Protein AF-A0A2E2QTH6-F1 (afdb_monomer)

Sequence (66 aa):
MKREREEQKSFEDPVCGMQVSYKTAPAESEYQGKRYYFCATACREQFDADPERYVRAHRQHGSRRG

Mean predicted aligned error: 8.31 Å

Structure (mmCIF, N/CA/C/O backbone):
data_AF-A0A2E2QTH6-F1
#
_entry.id   AF-A0A2E2QTH6-F1
#
loop_
_atom_site.group_PDB
_atom_site.id
_atom_site.type_symbol
_atom_site.label_atom_id
_atom_site.label_alt_id
_atom_site.label_comp_id
_atom_site.label_asym_id
_atom_site.label_entity_id
_atom_site.label_seq_id
_atom_site.pdbx_PDB_ins_code
_atom_site.Cartn_x
_atom_site.Cartn_y
_atom_site.Cartn_z
_atom_site.occupancy
_atom_site.B_iso_or_equiv
_atom_site.auth_seq_id
_atom_site.auth_comp_id
_atom_site.auth_asym_id
_atom_site.auth_atom_id
_atom_site.pdbx_PDB_model_num
ATOM 1 N N . MET A 1 1 ? -14.756 -0.608 27.851 1.00 47.00 1 MET A N 1
ATOM 2 C CA . MET A 1 1 ? -13.578 0.043 27.239 1.00 47.00 1 MET A CA 1
ATOM 3 C C . MET A 1 1 ? -13.397 -0.477 25.814 1.00 47.00 1 MET A C 1
ATOM 5 O O . MET A 1 1 ? -13.172 -1.665 25.660 1.00 47.00 1 MET A O 1
ATOM 9 N N . LYS A 1 2 ? -13.557 0.358 24.777 1.00 49.72 2 LYS A N 1
ATOM 10 C CA . LYS A 1 2 ? -13.246 0.015 23.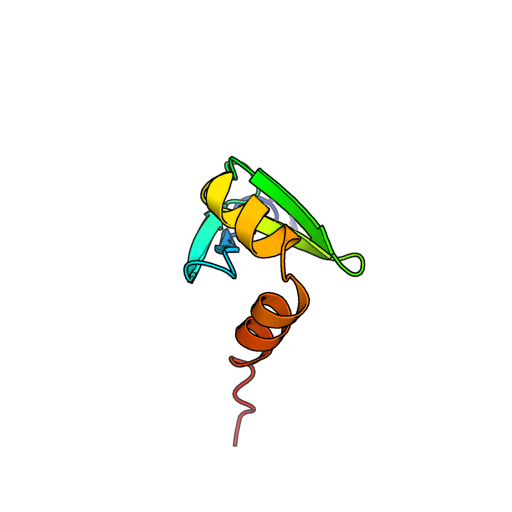371 1.00 49.72 2 LYS A CA 1
ATOM 11 C C . LYS A 1 2 ? -12.200 1.001 22.839 1.00 49.72 2 LYS A C 1
ATOM 13 O O . LYS A 1 2 ? -12.469 1.738 21.902 1.00 49.72 2 LYS A O 1
ATOM 18 N N . ARG A 1 3 ? -11.077 1.142 23.539 1.00 62.03 3 ARG A N 1
ATOM 19 C CA . ARG A 1 3 ? -9.962 1.988 23.093 1.00 62.03 3 ARG A CA 1
ATOM 20 C C . ARG A 1 3 ? -8.839 1.053 22.640 1.00 62.03 3 ARG A C 1
ATOM 22 O O . ARG A 1 3 ? -8.681 -0.003 23.238 1.00 62.03 3 ARG A O 1
ATOM 29 N N . GLU A 1 4 ? -8.170 1.427 21.549 1.00 54.34 4 GLU A N 1
ATOM 30 C CA . GLU A 1 4 ? -6.939 0.814 21.005 1.00 54.34 4 GLU A CA 1
ATOM 31 C C . GLU A 1 4 ? -7.045 -0.433 20.100 1.00 54.34 4 GLU A C 1
ATOM 33 O O . GLU A 1 4 ? -6.139 -1.258 20.081 1.00 54.34 4 GLU A O 1
ATOM 38 N N . ARG A 1 5 ? -8.075 -0.572 19.247 1.00 55.00 5 ARG A N 1
ATOM 39 C CA . ARG A 1 5 ? -8.020 -1.556 18.127 1.00 55.00 5 ARG A CA 1
ATOM 40 C C . ARG A 1 5 ? -7.655 -0.946 16.769 1.00 55.00 5 ARG A C 1
ATOM 42 O O . ARG A 1 5 ? -7.558 -1.661 15.777 1.00 55.00 5 ARG A O 1
ATOM 49 N N . GLU A 1 6 ? -7.438 0.364 16.719 1.00 54.81 6 GLU A N 1
ATOM 50 C CA . GLU A 1 6 ? -7.085 1.084 15.488 1.00 54.81 6 GLU A CA 1
ATOM 51 C C . GLU A 1 6 ? -5.568 1.177 15.261 1.00 54.81 6 GLU A C 1
ATOM 53 O O . GLU A 1 6 ? -5.126 1.585 14.196 1.00 54.81 6 GLU A O 1
ATOM 58 N N . GLU A 1 7 ? -4.739 0.751 16.215 1.00 55.12 7 GLU A N 1
ATOM 59 C CA . GLU A 1 7 ? -3.302 1.049 16.206 1.00 55.12 7 GLU A CA 1
ATOM 60 C C . GLU A 1 7 ? -2.436 0.063 15.388 1.00 55.12 7 GLU A C 1
ATOM 62 O O . GLU A 1 7 ? -1.309 0.398 15.039 1.00 55.12 7 GLU A O 1
ATOM 67 N N . GLN A 1 8 ? -2.942 -1.127 15.034 1.00 58.88 8 GLN A N 1
ATOM 68 C CA . GLN A 1 8 ? -2.137 -2.227 14.457 1.00 58.88 8 GLN A CA 1
ATOM 69 C C . GLN A 1 8 ? -2.759 -2.858 13.201 1.00 58.88 8 GLN A C 1
ATOM 71 O O . GLN A 1 8 ? -2.745 -4.075 13.022 1.00 58.88 8 GLN A O 1
ATOM 76 N N . LYS A 1 9 ? -3.361 -2.054 12.319 1.00 73.19 9 LYS A N 1
ATOM 77 C CA . LYS A 1 9 ? -3.906 -2.580 11.062 1.00 73.19 9 LYS A CA 1
ATOM 78 C C . LYS A 1 9 ? -2.801 -2.688 10.005 1.00 73.19 9 LYS A C 1
ATOM 80 O O . LYS A 1 9 ? -2.528 -1.730 9.287 1.00 73.19 9 LYS A O 1
ATOM 85 N N . SER A 1 10 ? -2.142 -3.840 9.927 1.00 80.38 10 SER A N 1
ATOM 86 C CA . SER A 1 10 ? -1.293 -4.166 8.781 1.00 80.38 10 SER A CA 1
ATOM 87 C C . SER A 1 10 ? -2.165 -4.521 7.574 1.00 80.38 10 SER A C 1
ATOM 89 O O . SER A 1 10 ? -3.218 -5.150 7.692 1.00 80.38 10 SER A O 1
ATOM 91 N N . PHE A 1 11 ? -1.744 -4.049 6.412 1.00 86.12 11 PHE A N 1
ATOM 92 C CA . PHE A 1 11 ? -2.309 -4.343 5.107 1.00 86.12 11 PHE A CA 1
ATOM 93 C C . PHE A 1 11 ? -1.279 -5.144 4.324 1.00 86.12 11 PHE A C 1
ATOM 95 O O . PHE A 1 11 ? -0.081 -4.984 4.526 1.00 86.12 11 PHE A O 1
ATOM 102 N N . GLU A 1 12 ? -1.735 -6.032 3.458 1.00 86.00 12 GLU A N 1
ATOM 103 C CA . GLU A 1 12 ? -0.848 -6.759 2.561 1.00 86.00 12 GLU A CA 1
ATOM 104 C C . GLU A 1 12 ? -0.700 -5.954 1.271 1.00 86.00 12 GLU A C 1
ATOM 106 O O . GLU A 1 12 ? -1.696 -5.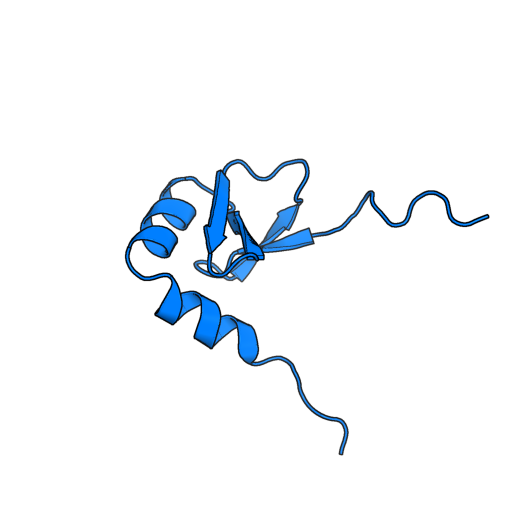549 0.664 1.00 86.00 12 GLU A O 1
ATOM 111 N N . ASP A 1 13 ? 0.544 -5.696 0.883 1.00 88.44 13 ASP A N 1
ATOM 112 C CA . ASP A 1 13 ? 0.870 -5.108 -0.406 1.00 88.44 13 ASP A CA 1
ATOM 113 C C . ASP A 1 13 ? 0.476 -6.116 -1.498 1.00 88.44 13 ASP A C 1
ATOM 115 O O . ASP A 1 13 ? 1.042 -7.209 -1.555 1.00 88.44 13 ASP A O 1
ATOM 119 N N . PRO A 1 14 ? -0.482 -5.795 -2.380 1.00 85.31 14 PRO A N 1
ATOM 120 C CA . PRO A 1 14 ? -1.001 -6.757 -3.342 1.00 85.31 14 PRO A CA 1
ATOM 121 C C . PRO A 1 14 ? -0.029 -7.027 -4.505 1.00 85.31 14 PRO A C 1
ATOM 123 O O . PRO A 1 14 ? -0.275 -7.945 -5.287 1.00 85.31 14 PRO A O 1
ATOM 126 N N . VAL A 1 15 ? 1.059 -6.255 -4.634 1.00 87.94 15 VAL A N 1
ATOM 127 C CA . VAL A 1 15 ? 2.101 -6.442 -5.654 1.00 87.94 15 VAL A CA 1
ATOM 128 C C . VAL A 1 15 ? 3.146 -7.445 -5.188 1.00 87.94 15 VAL A C 1
ATOM 130 O O . VAL A 1 15 ? 3.492 -8.357 -5.938 1.00 87.94 15 VAL A O 1
ATOM 133 N N . CYS A 1 16 ? 3.644 -7.294 -3.957 1.00 87.12 16 CYS A N 1
ATOM 134 C CA . CYS A 1 16 ? 4.735 -8.122 -3.431 1.00 87.12 16 CYS A CA 1
ATOM 135 C C . CYS A 1 16 ? 4.326 -9.106 -2.319 1.00 87.12 16 CYS A C 1
ATOM 137 O O . CYS A 1 16 ? 5.110 -9.990 -1.984 1.00 87.12 16 CYS A O 1
ATOM 139 N N . GLY A 1 17 ? 3.128 -8.976 -1.743 1.00 84.19 17 GLY A N 1
ATOM 140 C CA . GLY A 1 17 ? 2.647 -9.781 -0.612 1.00 84.19 17 GLY A CA 1
ATOM 141 C C . GLY A 1 17 ? 3.243 -9.383 0.743 1.00 84.19 17 GLY A C 1
ATOM 142 O O . GLY A 1 17 ? 3.087 -10.099 1.730 1.00 84.19 17 GLY A O 1
ATOM 143 N N . MET A 1 18 ? 3.968 -8.264 0.816 1.00 86.62 18 MET A N 1
ATOM 144 C CA . MET A 1 18 ? 4.593 -7.808 2.057 1.00 86.62 18 MET A CA 1
ATOM 145 C C . MET A 1 18 ? 3.558 -7.152 2.977 1.00 86.62 18 MET A C 1
ATOM 147 O O . MET A 1 18 ? 2.735 -6.355 2.536 1.00 86.62 18 MET A O 1
ATOM 151 N N . GLN A 1 19 ? 3.625 -7.432 4.280 1.00 86.94 19 GLN A N 1
ATOM 152 C CA . GLN A 1 19 ? 2.813 -6.717 5.264 1.00 86.94 19 GLN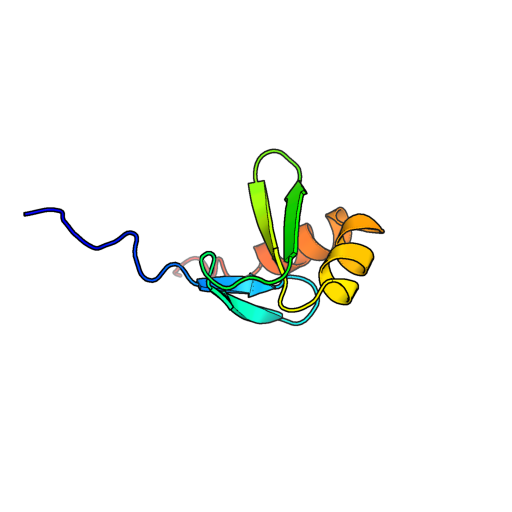 A CA 1
ATOM 153 C C . GLN A 1 19 ? 3.352 -5.301 5.478 1.00 86.94 19 GLN A C 1
ATOM 155 O O . GLN A 1 19 ? 4.497 -5.107 5.883 1.00 86.94 19 GLN A O 1
ATOM 160 N N . VAL A 1 20 ? 2.495 -4.316 5.248 1.00 89.00 20 VAL A N 1
ATOM 161 C CA . VAL A 1 20 ? 2.753 -2.890 5.411 1.00 89.00 20 VAL A CA 1
ATOM 162 C C . VAL A 1 20 ? 1.772 -2.300 6.420 1.00 89.00 20 VAL A C 1
ATOM 164 O O . VAL A 1 20 ? 0.573 -2.563 6.396 1.00 89.00 20 VAL A O 1
ATOM 167 N N . SER A 1 21 ? 2.267 -1.488 7.345 1.00 86.88 21 SER A N 1
ATOM 168 C CA . SER A 1 21 ? 1.410 -0.822 8.327 1.00 86.88 21 SER A CA 1
ATOM 169 C C . SER A 1 21 ? 0.808 0.442 7.730 1.00 86.88 21 SER A C 1
ATOM 171 O O . SER A 1 21 ? 1.542 1.268 7.201 1.00 86.88 21 SER A O 1
ATOM 173 N N . TYR A 1 22 ? -0.497 0.666 7.901 1.00 84.56 22 TYR A N 1
ATOM 174 C CA . TYR A 1 22 ? -1.157 1.870 7.371 1.00 84.56 22 TYR A CA 1
ATOM 175 C C . TYR A 1 22 ? -0.554 3.192 7.878 1.00 84.56 22 TYR A C 1
ATOM 177 O O . TYR A 1 22 ? -0.612 4.199 7.185 1.00 84.56 22 TYR A O 1
ATOM 185 N N . LYS A 1 23 ? 0.033 3.191 9.086 1.00 83.88 23 LYS A N 1
ATOM 186 C CA . LYS A 1 23 ? 0.697 4.367 9.674 1.00 83.88 23 LYS A CA 1
ATOM 18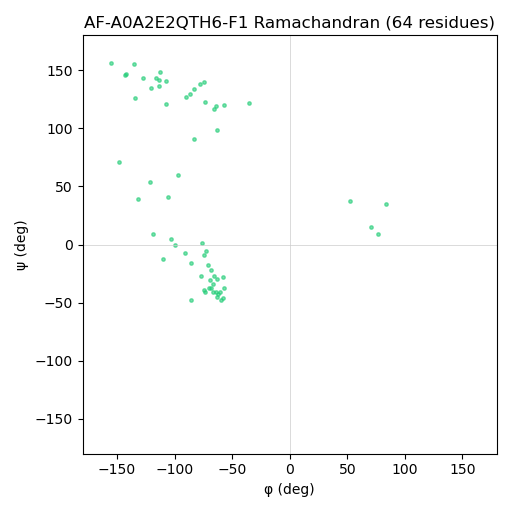7 C C . LYS A 1 23 ? 2.079 4.645 9.083 1.00 83.88 23 LYS A C 1
ATOM 189 O O . LYS A 1 23 ? 2.536 5.779 9.143 1.00 83.88 23 LYS A O 1
ATOM 194 N N . THR A 1 24 ? 2.768 3.616 8.590 1.00 85.06 24 THR A N 1
ATOM 195 C CA . THR A 1 24 ? 4.165 3.709 8.128 1.00 85.06 24 THR A CA 1
ATOM 196 C C . THR A 1 24 ? 4.306 3.374 6.650 1.00 85.06 24 THR A C 1
ATOM 198 O O . THR A 1 24 ? 5.424 3.188 6.178 1.00 85.06 24 THR A O 1
ATOM 201 N N . ALA A 1 25 ? 3.191 3.233 5.934 1.00 87.12 25 ALA A N 1
ATOM 202 C CA . ALA A 1 25 ? 3.192 2.929 4.519 1.00 87.12 25 ALA A CA 1
ATOM 203 C C . ALA A 1 25 ? 3.842 4.098 3.767 1.00 87.12 25 ALA A C 1
ATOM 205 O O . ALA A 1 25 ? 3.335 5.218 3.847 1.00 87.12 25 ALA A O 1
ATOM 206 N N . PRO A 1 26 ? 4.950 3.877 3.043 1.00 89.50 26 PRO A N 1
ATOM 207 C CA . PRO A 1 26 ? 5.577 4.940 2.265 1.00 89.50 26 PRO A CA 1
ATOM 208 C C . PRO A 1 26 ? 4.720 5.374 1.070 1.00 89.50 26 PRO A C 1
ATOM 210 O O . PRO A 1 26 ? 4.890 6.485 0.574 1.00 89.50 26 PRO A O 1
ATOM 213 N N . ALA A 1 27 ? 3.809 4.516 0.602 1.00 91.25 27 ALA A N 1
ATOM 214 C CA . ALA A 1 27 ? 2.888 4.831 -0.478 1.00 91.25 27 ALA A CA 1
ATOM 215 C C . ALA A 1 27 ? 1.507 4.197 -0.245 1.00 91.25 27 ALA A C 1
ATOM 217 O O . ALA A 1 27 ? 1.397 3.083 0.270 1.00 91.25 27 ALA A O 1
ATOM 218 N N . GLU A 1 28 ? 0.455 4.897 -0.670 1.00 90.88 28 GLU A N 1
ATOM 219 C CA . GLU A 1 28 ? -0.927 4.411 -0.702 1.00 90.88 28 GLU A CA 1
ATOM 220 C C . GLU A 1 28 ? -1.601 4.785 -2.034 1.00 90.88 28 GLU A C 1
ATOM 222 O O . GLU A 1 28 ? -1.181 5.733 -2.702 1.00 90.88 28 GLU A O 1
ATOM 227 N N . SER A 1 29 ? -2.617 4.020 -2.435 1.00 91.62 29 SER A N 1
ATOM 228 C CA . SER A 1 29 ? -3.461 4.292 -3.607 1.00 91.62 29 SER A CA 1
ATOM 229 C C . SER A 1 29 ? -4.907 3.912 -3.301 1.00 91.62 29 SER A C 1
ATOM 231 O O . SER A 1 29 ? -5.172 2.977 -2.541 1.00 91.62 29 SER A O 1
ATOM 233 N N . GLU A 1 30 ? -5.860 4.645 -3.869 1.00 90.62 30 GLU A N 1
ATOM 234 C CA . GLU A 1 30 ? -7.285 4.369 -3.707 1.00 90.62 30 GLU A CA 1
ATOM 235 C C . GLU A 1 30 ? -7.854 3.789 -5.002 1.00 90.62 30 GLU A C 1
ATOM 237 O O . GLU A 1 30 ? -7.818 4.421 -6.054 1.00 90.62 30 GLU A O 1
ATOM 242 N N . TYR A 1 31 ? -8.413 2.583 -4.919 1.00 89.81 31 TYR A N 1
ATOM 243 C CA . TYR A 1 31 ? -8.994 1.890 -6.061 1.00 89.81 31 TYR A CA 1
ATOM 244 C C . TYR A 1 31 ? -10.352 1.288 -5.694 1.00 89.81 31 TYR A C 1
ATOM 246 O O . TYR A 1 31 ? -10.482 0.563 -4.707 1.00 89.81 31 TYR A O 1
ATOM 254 N N . GLN A 1 32 ? -11.389 1.606 -6.479 1.00 88.25 32 GLN A N 1
ATOM 255 C CA . GLN A 1 32 ? -12.785 1.199 -6.226 1.00 88.25 32 GLN A CA 1
ATOM 256 C C . GLN A 1 32 ? -13.287 1.553 -4.808 1.00 88.25 32 GLN A C 1
ATOM 258 O O . GLN A 1 32 ? -14.000 0.771 -4.175 1.00 88.25 32 GLN A O 1
ATOM 263 N N . GLY A 1 33 ? -12.882 2.714 -4.279 1.00 88.38 33 GLY A N 1
ATOM 264 C CA . GLY A 1 33 ? -13.245 3.160 -2.928 1.00 88.38 33 GLY A CA 1
ATOM 265 C C . GLY A 1 33 ? -12.576 2.366 -1.798 1.00 88.38 33 GLY A C 1
ATOM 266 O O . GLY A 1 33 ? -13.020 2.427 -0.651 1.00 88.38 33 GLY A O 1
ATOM 267 N N . LYS A 1 34 ? -11.527 1.591 -2.102 1.00 86.88 34 LYS A N 1
ATOM 268 C CA . LYS A 1 34 ? -10.677 0.913 -1.118 1.00 86.88 34 LYS A CA 1
ATOM 269 C C . LYS A 1 34 ? -9.276 1.500 -1.153 1.00 86.88 34 LYS A C 1
ATOM 271 O O . LYS A 1 34 ? -8.708 1.675 -2.227 1.00 86.88 34 LYS A O 1
ATOM 276 N N . ARG A 1 35 ? -8.708 1.738 0.027 1.00 89.44 35 ARG A N 1
ATOM 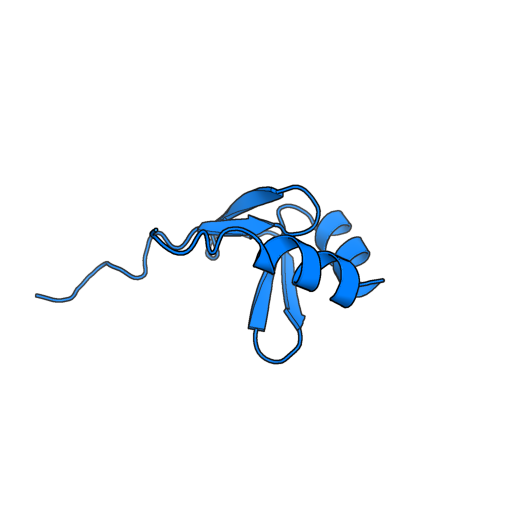277 C CA . ARG A 1 35 ? -7.312 2.155 0.172 1.00 89.44 35 ARG A CA 1
ATOM 278 C C . ARG A 1 35 ? -6.397 0.942 0.233 1.00 89.44 35 ARG A C 1
ATOM 280 O O . ARG A 1 35 ? -6.641 0.022 1.017 1.00 89.44 35 ARG A O 1
ATOM 287 N N . TYR A 1 36 ? -5.363 0.977 -0.590 1.00 89.50 36 TYR A N 1
ATOM 288 C CA . TYR A 1 36 ? -4.282 0.010 -0.663 1.00 89.50 36 TYR A CA 1
ATOM 289 C C . TYR A 1 36 ? -2.991 0.682 -0.221 1.00 89.50 36 TYR A C 1
ATOM 291 O O . TYR A 1 36 ? -2.752 1.845 -0.539 1.00 89.50 36 TYR A O 1
ATOM 299 N N . TYR A 1 37 ? -2.171 -0.061 0.510 1.00 91.00 37 TYR A N 1
ATOM 300 C CA . TYR A 1 37 ? -0.901 0.409 1.043 1.00 91.00 37 TYR A CA 1
ATOM 301 C C . TYR A 1 37 ? 0.218 -0.403 0.4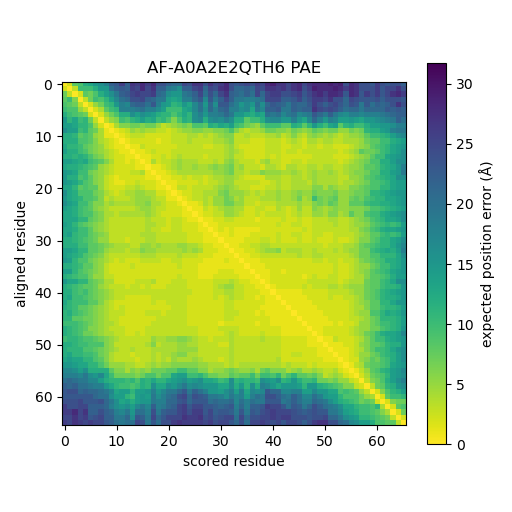09 1.00 91.00 37 TYR A C 1
ATOM 303 O O . TYR A 1 37 ? 0.061 -1.605 0.195 1.00 91.00 37 TYR A O 1
ATOM 311 N N . PHE A 1 38 ? 1.338 0.255 0.131 1.00 92.25 38 PHE A N 1
ATOM 312 C CA . PHE A 1 38 ? 2.464 -0.334 -0.579 1.00 92.25 38 PHE A CA 1
ATOM 313 C C . PHE A 1 38 ? 3.752 -0.148 0.203 1.00 92.25 38 PHE A C 1
ATOM 315 O O . PHE A 1 38 ? 3.975 0.897 0.819 1.00 92.25 38 PHE A O 1
ATOM 322 N N . CYS A 1 39 ? 4.623 -1.153 0.147 1.00 91.00 39 CYS A N 1
ATOM 323 C CA . CYS A 1 39 ? 5.925 -1.113 0.808 1.00 91.00 39 CYS A CA 1
ATOM 324 C C . CYS A 1 39 ? 6.905 -0.144 0.126 1.00 91.00 39 CYS A C 1
ATOM 326 O O . CYS A 1 39 ? 7.894 0.257 0.733 1.00 91.00 39 CYS A O 1
ATOM 328 N N . ALA A 1 40 ? 6.632 0.247 -1.121 1.00 91.12 40 ALA A N 1
ATOM 329 C CA . ALA A 1 40 ? 7.444 1.171 -1.900 1.00 91.12 40 ALA A CA 1
ATOM 330 C C . ALA A 1 40 ? 6.611 1.883 -2.974 1.00 91.12 40 ALA A C 1
ATOM 332 O O . ALA A 1 40 ? 5.627 1.339 -3.480 1.00 91.12 40 ALA A O 1
ATOM 333 N N . THR A 1 41 ? 7.071 3.060 -3.407 1.00 91.44 41 THR A N 1
ATOM 334 C CA . THR A 1 41 ? 6.471 3.801 -4.530 1.00 91.44 41 THR A CA 1
ATOM 335 C C . THR A 1 41 ? 6.437 2.969 -5.811 1.00 91.44 41 THR A C 1
ATOM 337 O O . THR A 1 41 ? 5.427 2.974 -6.502 1.00 91.44 41 THR A O 1
ATOM 340 N N . ALA A 1 42 ? 7.474 2.166 -6.071 1.00 92.38 42 ALA A N 1
ATOM 341 C CA . ALA A 1 42 ? 7.516 1.272 -7.228 1.00 92.38 42 ALA A CA 1
ATOM 342 C C . ALA A 1 42 ? 6.421 0.184 -7.196 1.00 92.38 42 ALA A C 1
ATOM 344 O O . ALA A 1 42 ? 5.971 -0.266 -8.249 1.00 92.38 42 ALA A O 1
ATOM 345 N N . CYS A 1 43 ? 5.978 -0.254 -6.009 1.00 91.69 43 CYS A N 1
ATOM 346 C CA . CYS A 1 43 ? 4.837 -1.170 -5.890 1.00 91.69 43 CYS A CA 1
ATOM 347 C C . CYS A 1 43 ? 3.527 -0.426 -6.168 1.00 91.69 43 CYS A C 1
ATOM 349 O O . CYS A 1 43 ? 2.694 -0.933 -6.912 1.00 91.69 43 CYS A O 1
ATOM 351 N N . ARG A 1 44 ? 3.379 0.813 -5.678 1.00 92.88 44 ARG A N 1
ATOM 352 C CA . ARG A 1 44 ? 2.230 1.660 -6.029 1.00 92.88 44 ARG A CA 1
ATOM 353 C C . ARG A 1 44 ? 2.136 1.885 -7.540 1.00 92.88 44 ARG A C 1
ATOM 355 O O . ARG A 1 44 ? 1.068 1.712 -8.098 1.00 92.88 44 ARG A O 1
ATOM 362 N N . GLU A 1 45 ? 3.236 2.216 -8.211 1.00 93.56 45 GLU A N 1
ATOM 363 C CA . GLU A 1 45 ? 3.243 2.455 -9.663 1.00 93.56 45 GLU A CA 1
ATOM 364 C C . GLU A 1 45 ? 2.879 1.203 -10.471 1.00 93.56 45 GLU A C 1
ATOM 366 O O . GLU A 1 45 ? 2.105 1.289 -11.420 1.00 93.56 45 GLU A O 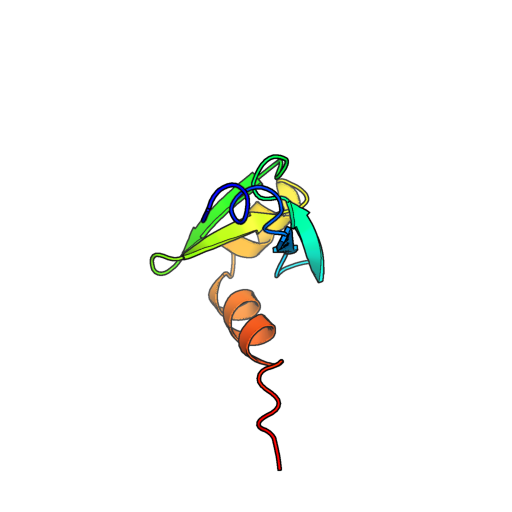1
ATOM 371 N N . GLN A 1 46 ? 3.383 0.030 -10.073 1.00 91.12 46 GLN A N 1
ATOM 372 C CA . GLN A 1 46 ? 2.970 -1.242 -10.676 1.00 91.12 46 GLN A CA 1
ATOM 373 C C . GLN A 1 46 ? 1.481 -1.509 -10.458 1.00 91.12 46 GLN A C 1
ATOM 375 O O . GLN A 1 46 ? 0.788 -1.921 -11.385 1.00 91.12 46 GLN A O 1
ATOM 380 N N . PHE A 1 47 ? 0.983 -1.243 -9.249 1.00 92.12 47 PHE A N 1
ATOM 381 C CA . PHE A 1 47 ? -0.432 -1.369 -8.943 1.00 92.12 47 PHE A CA 1
ATOM 382 C C . PHE A 1 47 ? -1.286 -0.397 -9.753 1.00 92.12 47 PHE A C 1
ATOM 384 O O . PHE A 1 47 ? -2.285 -0.821 -10.309 1.00 92.12 47 PHE A O 1
ATOM 391 N N . ASP A 1 48 ? -0.899 0.873 -9.863 1.00 90.50 48 ASP A N 1
ATOM 392 C CA . ASP A 1 48 ? -1.638 1.885 -10.621 1.00 90.50 48 ASP A CA 1
ATOM 393 C C . ASP A 1 48 ? -1.644 1.573 -12.131 1.00 90.50 48 ASP A C 1
ATOM 395 O O . ASP A 1 48 ? -2.593 1.934 -12.828 1.00 90.50 48 ASP A O 1
ATOM 399 N N . ALA A 1 49 ? -0.625 0.865 -12.637 1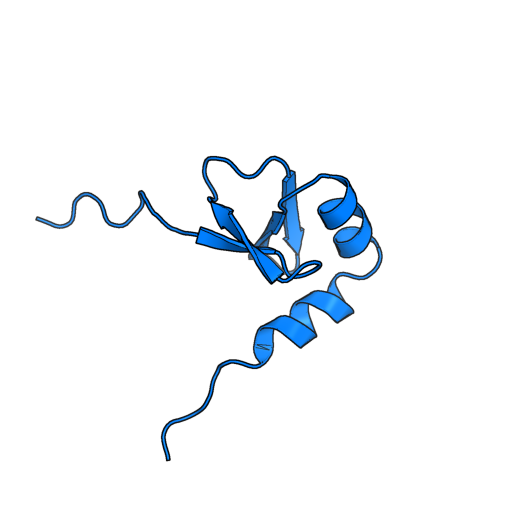.00 93.19 49 ALA A N 1
ATOM 400 C CA . ALA A 1 49 ? -0.569 0.408 -14.025 1.00 93.19 49 ALA A CA 1
ATOM 401 C C . ALA A 1 49 ? -1.590 -0.703 -14.341 1.00 93.19 49 ALA A C 1
ATOM 403 O O . ALA A 1 49 ? -2.159 -0.703 -15.432 1.00 93.19 49 ALA A O 1
ATOM 404 N N . ASP A 1 50 ? -1.836 -1.639 -13.414 1.00 90.44 50 ASP A N 1
ATOM 405 C CA . ASP A 1 50 ? -2.834 -2.711 -13.585 1.00 90.44 50 ASP A CA 1
ATOM 406 C C . ASP A 1 50 ? -3.481 -3.133 -12.246 1.00 90.44 50 ASP A C 1
ATOM 408 O O . ASP A 1 50 ? -3.235 -4.229 -11.725 1.00 90.44 50 ASP A O 1
ATOM 412 N N . PRO A 1 51 ? -4.336 -2.281 -11.654 1.00 90.12 51 PRO A N 1
ATOM 413 C CA . PRO A 1 51 ? -4.864 -2.516 -10.311 1.00 90.12 51 PRO A CA 1
ATOM 414 C C . PRO A 1 51 ? -5.835 -3.699 -10.278 1.00 90.12 51 PRO A C 1
ATOM 416 O O . PRO A 1 51 ? -5.917 -4.423 -9.284 1.00 90.12 51 PRO A O 1
ATOM 419 N N . GLU A 1 52 ? -6.554 -3.959 -11.373 1.00 89.00 52 GLU A N 1
ATOM 420 C CA . GLU A 1 52 ? -7.491 -5.082 -11.466 1.00 89.00 52 GLU A CA 1
ATOM 421 C C . GLU A 1 52 ? -6.803 -6.434 -11.280 1.00 89.00 52 GLU A C 1
ATOM 423 O O . GLU A 1 52 ? -7.345 -7.304 -10.585 1.00 89.00 52 GLU A O 1
ATOM 428 N N . ARG A 1 53 ? -5.610 -6.612 -11.862 1.00 87.62 53 ARG A N 1
ATOM 429 C CA . ARG A 1 53 ? -4.815 -7.836 -11.724 1.00 87.62 53 ARG A CA 1
ATOM 430 C C . ARG A 1 53 ? -4.471 -8.124 -10.263 1.00 87.62 53 ARG A C 1
ATOM 432 O O . ARG A 1 53 ? -4.683 -9.244 -9.792 1.00 87.62 53 ARG A O 1
ATOM 439 N N . TYR A 1 54 ? -3.992 -7.118 -9.536 1.00 86.69 54 TYR A N 1
ATOM 440 C CA . TYR A 1 54 ? -3.560 -7.261 -8.143 1.00 86.69 54 TYR A CA 1
ATOM 441 C C . TYR A 1 54 ? -4.745 -7.397 -7.173 1.00 86.69 54 TYR A C 1
ATOM 443 O O . TYR A 1 54 ? -4.738 -8.24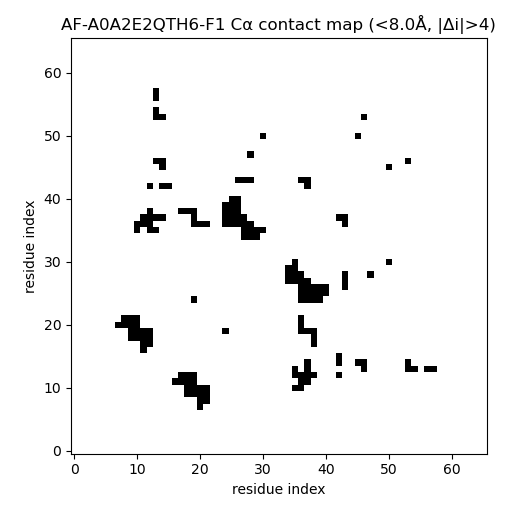2 -6.274 1.00 86.69 54 TYR A O 1
ATOM 451 N N . VAL A 1 55 ? -5.828 -6.644 -7.393 1.00 84.50 55 VAL A N 1
ATOM 452 C CA . VAL A 1 55 ? -7.041 -6.718 -6.561 1.00 84.50 55 VAL A CA 1
ATOM 453 C C . VAL A 1 55 ? -7.760 -8.064 -6.696 1.00 84.50 55 VAL A C 1
ATOM 455 O O . VAL A 1 55 ? -8.329 -8.560 -5.718 1.00 84.50 55 VAL A O 1
ATOM 458 N N . ARG A 1 56 ? -7.731 -8.694 -7.879 1.00 78.06 56 ARG A N 1
ATOM 459 C CA . ARG A 1 56 ? -8.280 -10.047 -8.078 1.00 78.06 56 ARG A CA 1
ATOM 460 C C . ARG A 1 56 ? -7.462 -11.120 -7.357 1.00 78.06 56 ARG A C 1
ATOM 462 O O . ARG A 1 56 ? -8.063 -12.037 -6.798 1.00 78.06 56 ARG A O 1
ATOM 469 N N . ALA A 1 57 ? -6.136 -10.991 -7.316 1.00 70.06 57 ALA A N 1
ATOM 470 C CA . ALA A 1 57 ? -5.249 -11.962 -6.671 1.00 70.06 57 ALA A CA 1
ATOM 471 C C . ALA A 1 57 ? -5.443 -12.016 -5.142 1.00 70.06 57 ALA A C 1
ATOM 473 O O . ALA A 1 57 ? -5.548 -13.099 -4.567 1.00 70.06 57 ALA A O 1
ATOM 474 N N . HIS A 1 58 ? -5.617 -10.861 -4.492 1.00 61.03 58 HIS A N 1
ATOM 475 C CA . HIS A 1 58 ? -5.817 -10.769 -3.038 1.00 61.03 58 HIS A CA 1
ATOM 476 C C . HIS A 1 58 ? -7.218 -11.244 -2.575 1.00 61.03 58 HIS A C 1
ATOM 478 O O . HIS A 1 58 ? -7.509 -11.359 -1.382 1.00 61.03 58 HIS A O 1
ATOM 484 N N . ARG A 1 59 ? -8.140 -11.567 -3.494 1.00 56.19 59 ARG A N 1
ATOM 485 C CA . ARG A 1 59 ? -9.474 -12.088 -3.138 1.00 56.19 59 ARG A CA 1
ATOM 486 C C . ARG A 1 59 ? -9.474 -13.564 -2.693 1.00 56.19 59 ARG A C 1
ATOM 488 O O . ARG A 1 59 ? -10.549 -14.082 -2.397 1.00 56.19 59 ARG A O 1
ATOM 495 N N . GLN A 1 60 ? -8.319 -14.238 -2.632 1.00 51.16 60 GLN A N 1
ATOM 496 C CA . GLN A 1 60 ? -8.256 -15.710 -2.612 1.00 51.16 60 GLN A CA 1
ATOM 497 C C . GLN A 1 60 ? -7.982 -16.406 -1.262 1.00 51.16 60 GLN A C 1
ATOM 499 O O . GLN A 1 60 ? -7.982 -17.631 -1.232 1.00 51.16 60 GLN A O 1
ATOM 504 N N . HIS A 1 61 ? -7.893 -15.709 -0.122 1.00 46.69 61 HIS A N 1
ATOM 505 C CA . HIS A 1 61 ? -7.845 -16.369 1.204 1.00 46.69 61 HIS A CA 1
ATOM 506 C C . HIS A 1 61 ? -9.146 -16.249 2.010 1.00 46.69 61 HIS A C 1
ATOM 508 O O . HIS A 1 61 ? -9.159 -16.082 3.225 1.00 46.69 61 HIS A O 1
ATOM 514 N N . GLY A 1 62 ? -10.276 -16.396 1.322 1.00 48.47 62 GLY A N 1
ATOM 515 C CA . GLY A 1 62 ? -11.558 -16.737 1.931 1.00 48.47 62 GLY A CA 1
ATOM 516 C C . GLY A 1 62 ? -11.824 -18.235 1.819 1.00 48.47 62 GLY A C 1
ATOM 517 O O . GLY A 1 62 ? -12.805 -18.616 1.183 1.00 48.47 62 GLY A O 1
ATOM 518 N N . SER A 1 63 ? -10.953 -19.078 2.395 1.00 51.66 63 SER A N 1
ATOM 519 C CA . SER A 1 63 ? -11.254 -20.504 2.565 1.00 51.66 63 SER A CA 1
ATOM 520 C C . SER A 1 63 ? -12.457 -20.616 3.498 1.00 51.66 63 SER A C 1
ATOM 522 O O . SER A 1 63 ? -12.372 -20.446 4.717 1.00 51.66 63 SER A O 1
ATOM 524 N N . ARG A 1 64 ? -13.622 -20.786 2.875 1.00 50.94 64 ARG A N 1
ATOM 525 C CA . ARG A 1 64 ? -14.861 -21.174 3.525 1.00 50.94 64 ARG A CA 1
ATOM 526 C C . ARG A 1 64 ? -14.595 -22.493 4.245 1.00 50.94 64 ARG A C 1
ATOM 528 O O . ARG A 1 64 ? -14.248 -23.478 3.607 1.00 50.94 64 ARG A O 1
ATOM 535 N N . ARG A 1 65 ? -14.780 -22.463 5.566 1.00 50.31 65 ARG A N 1
ATOM 536 C CA . ARG A 1 65 ? -15.048 -23.630 6.413 1.00 50.31 65 ARG A CA 1
ATOM 537 C C . ARG A 1 65 ? -15.925 -24.634 5.653 1.00 50.31 65 ARG A C 1
ATOM 539 O O . ARG A 1 65 ? -17.025 -24.264 5.241 1.00 50.31 65 ARG A O 1
ATOM 546 N N . GLY A 1 66 ? -15.417 -25.850 5.497 1.00 44.81 66 GLY A N 1
ATOM 547 C CA . GLY A 1 66 ? -16.176 -27.075 5.263 1.00 44.81 66 GLY A CA 1
ATOM 548 C C . GLY A 1 66 ? -15.885 -28.008 6.420 1.00 44.81 66 GLY A C 1
ATOM 549 O O . GLY A 1 66 ? -14.685 -28.105 6.761 1.00 44.81 66 GLY A O 1
#

pLDDT: mean 78.85, std 16.02, range [44.81, 93.56]

Radius of gyration: 13.33 Å; Cα contacts (8 Å, |Δi|>4): 82; chains: 1; bounding box: 24×32×41 Å

Nearest PDB structures (foldseek):
  3rnc-assembly1_A  TM=7.112E-01  e=2.989E-02  Pseudomonas sp. OX1
  3rne-assembly1_A  TM=7.640E-01  e=1.702E-01  Pseudomonas sp. OX1
  3rng-assembly1_A  TM=7.565E-01  e=1.945E-01  Pseudomonas sp. OX1
  5tdv-assembly1_D  TM=9.113E-01  e=9.062E-01  Ectopseudomonas mendocina
  3ri7-assembly1_A-2  TM=9.027E-01  e=1.184E+00  Ectopseudomonas mendocina

Secondary structure (DSSP, 8-state):
---SSSTT-EEE-TTT--EEETTT-SEEEEETTEEEEESSHHHHHHHHHSHHHHHHHGGG------

Solvent-accessible surface area (backbone atoms only — not comparable to full-atom values): 4266 Å² total; per-residue (Å²): 138,93,78,81,84,80,80,76,58,65,39,62,12,63,79,80,66,47,80,27,41,74,92,72,39,77,24,72,50,77,56,95,93,39,84,46,46,16,82,33,61,72,44,43,54,54,35,73,75,45,46,67,66,32,59,59,62,71,64,69,85,71,79,72,87,126

Foldseek 3Di:
DPPPPLQADWAQLLQPRDTDGPVGQPDWDADPNDIHGHNDVVSVVVCVVPVVVSVVSVVPPPPDDD